Protein AF-A0A9D4R2P4-F1 (afdb_monomer_lite)

Structure (mmCIF, N/CA/C/O backbone):
data_AF-A0A9D4R2P4-F1
#
_entry.id   AF-A0A9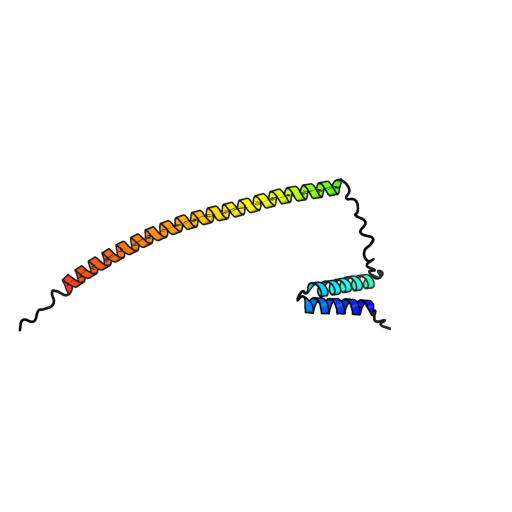D4R2P4-F1
#
loop_
_atom_site.group_PDB
_atom_site.id
_atom_site.type_symbol
_atom_site.label_atom_id
_atom_site.label_alt_id
_atom_site.label_comp_id
_atom_site.label_asym_id
_atom_site.label_entity_id
_atom_site.label_seq_id
_atom_site.pdbx_PDB_ins_code
_atom_site.Cartn_x
_atom_site.Cartn_y
_atom_site.Cartn_z
_atom_site.occupancy
_atom_site.B_iso_or_equiv
_atom_site.auth_seq_id
_atom_site.auth_comp_id
_atom_site.auth_asym_id
_atom_site.auth_atom_id
_atom_site.pdbx_PDB_model_num
ATOM 1 N N . MET A 1 1 ? -27.764 -40.693 35.535 1.00 33.00 1 MET A N 1
ATOM 2 C CA . MET A 1 1 ? -28.908 -40.184 34.754 1.00 33.00 1 MET A CA 1
ATOM 3 C C . MET A 1 1 ? -28.423 -38.973 33.983 1.00 33.00 1 MET A C 1
ATOM 5 O O . MET A 1 1 ? -28.159 -37.955 34.602 1.00 33.00 1 MET A O 1
ATOM 9 N N . TRP A 1 2 ? -28.181 -39.104 32.681 1.00 45.19 2 TRP A N 1
ATOM 10 C CA . TRP A 1 2 ? -27.901 -37.945 31.835 1.00 45.19 2 TRP A CA 1
ATOM 11 C C . TRP A 1 2 ? -29.262 -37.385 31.435 1.00 45.19 2 TRP A C 1
ATOM 13 O O . TRP A 1 2 ? -29.937 -37.969 30.593 1.00 45.19 2 TRP A O 1
ATOM 23 N N . SER A 1 3 ? -29.722 -36.335 32.116 1.00 45.25 3 SER A N 1
ATOM 24 C CA . SER A 1 3 ? -30.847 -35.558 31.601 1.00 45.25 3 SER A CA 1
ATOM 25 C C . SER A 1 3 ? -30.342 -34.845 30.358 1.00 45.25 3 SER A C 1
ATOM 27 O O . SER A 1 3 ? -29.605 -33.870 30.468 1.00 45.25 3 SER A O 1
ATOM 29 N N . SER A 1 4 ? -30.682 -35.374 29.185 1.00 49.84 4 SER A N 1
ATOM 30 C CA . SER A 1 4 ? -30.496 -34.681 27.915 1.00 49.84 4 SER A CA 1
ATOM 31 C C . SER A 1 4 ? -31.220 -33.344 28.006 1.00 49.84 4 SER A C 1
ATOM 33 O O . SER A 1 4 ? -32.450 -33.295 28.067 1.00 49.84 4 SER A O 1
ATOM 35 N N . ASN A 1 5 ? -30.453 -32.263 28.093 1.00 63.47 5 ASN A N 1
ATOM 36 C CA . ASN A 1 5 ? -30.981 -30.913 28.117 1.00 63.47 5 ASN A CA 1
ATOM 37 C C . ASN A 1 5 ? -31.424 -30.569 26.689 1.00 63.47 5 ASN A C 1
ATOM 39 O O . ASN A 1 5 ? -30.676 -29.997 25.900 1.00 63.47 5 ASN A O 1
ATOM 43 N N . THR A 1 6 ? -32.641 -30.978 26.330 1.00 65.62 6 THR A N 1
ATOM 44 C CA . THR A 1 6 ? -33.205 -30.894 24.971 1.00 65.62 6 THR A CA 1
ATOM 45 C C . THR A 1 6 ? -33.139 -29.493 24.358 1.00 65.62 6 THR A C 1
ATOM 47 O O . THR A 1 6 ? -33.113 -29.352 23.138 1.00 65.62 6 THR A O 1
ATOM 50 N N . ALA A 1 7 ? -33.095 -28.447 25.186 1.00 68.69 7 ALA A N 1
ATOM 51 C CA . ALA A 1 7 ? -32.962 -27.066 24.733 1.00 68.69 7 ALA A CA 1
ATOM 52 C C . ALA A 1 7 ? -31.546 -26.723 24.231 1.00 68.69 7 ALA A C 1
ATOM 54 O O . ALA A 1 7 ? -31.398 -25.935 23.294 1.00 68.69 7 ALA A O 1
ATOM 55 N N . GLU A 1 8 ? -30.504 -27.303 24.829 1.00 70.69 8 GLU A N 1
ATOM 56 C CA . GLU A 1 8 ? -29.116 -27.092 24.403 1.00 70.69 8 GLU A CA 1
ATOM 57 C C . GLU A 1 8 ? -28.818 -27.855 23.116 1.00 70.69 8 GLU A C 1
ATOM 59 O O . GLU A 1 8 ? -28.238 -27.286 22.189 1.00 70.69 8 GLU A O 1
ATOM 64 N N . ASP A 1 9 ? -29.336 -29.080 23.011 1.00 77.56 9 ASP A N 1
ATOM 65 C CA . ASP A 1 9 ? -29.274 -29.871 21.782 1.00 77.56 9 ASP A CA 1
ATOM 66 C C . ASP A 1 9 ? -29.969 -29.152 20.617 1.00 77.56 9 ASP A C 1
ATOM 68 O O . ASP A 1 9 ? -29.427 -29.094 19.511 1.00 77.56 9 ASP A O 1
ATOM 72 N N . LEU A 1 10 ? -31.128 -28.526 20.856 1.00 84.00 10 LEU A N 1
ATOM 73 C CA . LEU A 1 10 ? -31.839 -27.765 19.826 1.00 84.00 10 LEU A CA 1
ATOM 74 C C . LEU A 1 10 ? -31.040 -26.538 19.357 1.00 84.00 10 LEU A C 1
ATOM 76 O O . LEU A 1 10 ? -30.970 -26.254 18.161 1.00 84.00 10 LEU A O 1
ATOM 80 N N . ARG A 1 11 ? -30.394 -25.817 20.282 1.00 84.38 11 ARG A N 1
ATOM 81 C CA . ARG A 1 11 ? -29.540 -24.667 19.943 1.00 84.38 11 ARG A CA 1
ATOM 82 C C . ARG A 1 11 ? -28.311 -25.076 19.142 1.00 84.38 11 ARG A C 1
ATOM 84 O O . ARG A 1 11 ? -27.977 -24.405 18.165 1.00 84.38 11 ARG A O 1
ATOM 91 N N . PHE A 1 12 ? -27.665 -26.174 19.523 1.00 88.00 12 PHE A N 1
ATOM 92 C CA . PHE A 1 12 ? -26.523 -26.701 18.787 1.00 88.00 12 PHE A CA 1
ATOM 93 C C . PHE A 1 12 ? -26.926 -27.124 17.368 1.00 88.00 12 PHE A C 1
ATOM 95 O O . PHE A 1 12 ? -26.283 -26.727 16.395 1.00 88.00 12 PHE A O 1
ATOM 102 N N . GLN A 1 13 ? -28.055 -27.825 17.221 1.00 89.44 13 GLN A N 1
ATOM 103 C CA . GLN A 1 13 ? -28.617 -28.174 15.911 1.00 89.44 13 GLN A CA 1
ATOM 104 C C . GLN A 1 13 ? -28.903 -26.929 15.058 1.00 89.44 13 GLN A C 1
ATOM 106 O O . GLN A 1 13 ? -28.577 -26.898 13.871 1.00 89.44 13 GLN A O 1
ATOM 111 N N . GLN A 1 14 ? -29.442 -25.865 15.657 1.00 91.75 14 GLN A N 1
ATOM 112 C CA . GLN A 1 14 ? -29.679 -24.598 14.964 1.00 91.75 14 GLN A CA 1
ATOM 113 C C . GLN A 1 14 ? -28.374 -23.943 14.478 1.00 91.75 14 GLN A C 1
ATOM 115 O O . GLN A 1 14 ? -28.325 -23.400 13.367 1.00 91.75 14 GLN A O 1
ATOM 120 N N . ALA A 1 15 ? -27.307 -23.998 15.280 1.00 91.25 15 ALA A N 1
ATOM 121 C CA . ALA A 1 15 ? -25.991 -23.485 14.906 1.00 91.25 15 ALA A CA 1
ATOM 122 C C . ALA A 1 15 ? -25.387 -24.272 13.731 1.00 91.25 15 ALA A C 1
ATOM 124 O O . ALA A 1 15 ? -24.882 -23.658 12.787 1.00 91.25 15 ALA A O 1
ATOM 125 N N . VAL A 1 16 ? -25.521 -25.604 13.737 1.00 93.06 16 VAL A N 1
ATOM 126 C CA . VAL A 1 16 ? -25.115 -26.482 12.625 1.00 93.06 16 VAL A CA 1
ATOM 127 C C . VAL A 1 16 ? -25.864 -26.120 11.346 1.00 93.06 16 VAL A C 1
ATOM 129 O O . VAL A 1 16 ? -25.235 -25.858 10.322 1.00 93.06 16 VAL A O 1
ATOM 132 N N . LEU A 1 17 ? -27.196 -26.029 11.401 1.00 94.44 17 LEU A N 1
ATOM 133 C CA . LEU A 1 17 ? -28.009 -25.662 10.237 1.00 94.44 17 LEU A CA 1
ATOM 134 C C . LEU A 1 17 ? -27.644 -24.277 9.692 1.00 94.44 17 LEU A C 1
ATOM 136 O O . LEU A 1 17 ? -27.590 -24.077 8.479 1.00 94.44 17 LEU A O 1
ATOM 140 N N . THR A 1 18 ? -27.364 -23.321 10.578 1.00 92.75 18 THR A N 1
ATOM 141 C CA . THR A 1 18 ? -26.957 -21.971 10.177 1.00 92.75 18 THR A CA 1
ATOM 142 C C . THR A 1 18 ? -25.605 -21.994 9.478 1.00 92.75 18 THR A C 1
ATOM 144 O O . THR A 1 18 ? -25.488 -21.421 8.400 1.00 92.75 18 THR A O 1
ATOM 147 N N . SER A 1 19 ? -24.621 -22.697 10.044 1.00 94.69 19 SER A N 1
ATOM 148 C CA . SER A 1 19 ? -23.282 -22.822 9.467 1.00 94.69 19 SER A CA 1
ATOM 149 C C . SER A 1 19 ? -23.307 -23.506 8.099 1.00 94.69 19 SER A C 1
ATOM 151 O O . SER A 1 19 ? -22.709 -23.003 7.153 1.00 94.69 19 SER A O 1
ATOM 153 N N . LEU A 1 20 ? -24.083 -24.587 7.953 1.00 93.38 20 LEU A N 1
ATOM 154 C CA . LEU A 1 20 ? -24.272 -25.268 6.667 1.00 93.38 20 LEU A CA 1
ATOM 155 C C . LEU A 1 20 ? -24.918 -24.359 5.616 1.00 93.38 20 LEU A C 1
ATOM 157 O O . LEU A 1 20 ? -24.566 -24.427 4.442 1.00 93.38 20 LEU A O 1
ATOM 161 N N . ARG A 1 21 ? -25.858 -23.502 6.028 1.00 94.12 21 ARG A N 1
ATOM 162 C CA . ARG A 1 21 ? -26.559 -22.589 5.121 1.00 94.12 21 ARG A CA 1
ATOM 163 C C . ARG A 1 21 ? -25.709 -21.387 4.706 1.00 94.12 21 ARG A C 1
ATOM 165 O O . ARG A 1 21 ? -25.816 -20.957 3.563 1.00 94.12 21 ARG A O 1
ATOM 172 N N . THR A 1 22 ? -24.930 -20.804 5.617 1.00 92.31 22 THR A N 1
ATOM 173 C CA . THR A 1 22 ? -24.160 -19.572 5.353 1.00 92.31 22 THR A CA 1
ATOM 174 C C . THR A 1 22 ? -22.713 -19.834 4.942 1.00 92.31 22 THR A C 1
ATOM 176 O O . THR A 1 22 ? -22.073 -18.940 4.398 1.00 92.31 22 THR A O 1
ATOM 179 N N . GLY A 1 23 ? -22.182 -21.033 5.201 1.00 93.12 23 GLY A N 1
ATOM 180 C CA . GLY A 1 23 ? -20.760 -21.351 5.047 1.00 93.12 23 GLY A CA 1
ATOM 181 C C . GLY A 1 23 ? -19.871 -20.733 6.133 1.00 93.12 23 GLY A C 1
ATOM 182 O O . GLY A 1 23 ? -18.647 -20.821 6.057 1.00 93.12 23 GLY A O 1
ATOM 183 N N . GLU A 1 24 ? -20.457 -20.097 7.150 1.00 92.44 24 GLU A N 1
ATOM 184 C CA . GLU A 1 24 ? -19.712 -19.453 8.229 1.00 92.44 24 GLU A CA 1
ATOM 185 C C . GLU A 1 24 ? -19.520 -20.414 9.403 1.00 92.44 24 GLU A C 1
ATOM 187 O O . GLU A 1 24 ? -20.479 -20.988 9.916 1.00 92.44 24 GLU A O 1
ATOM 192 N N . ILE A 1 25 ? -18.287 -20.549 9.893 1.00 93.44 25 ILE A N 1
ATOM 193 C CA . ILE A 1 25 ? -17.949 -21.410 11.042 1.00 93.44 25 ILE A CA 1
ATOM 194 C C . ILE A 1 25 ? -18.314 -20.779 12.400 1.00 93.44 25 ILE A C 1
ATOM 196 O O . ILE A 1 25 ? -18.425 -21.457 13.421 1.00 93.44 25 ILE A O 1
ATOM 200 N N . MET A 1 26 ? -18.535 -19.463 12.417 1.00 92.81 26 MET A N 1
ATOM 201 C CA . MET A 1 26 ? -18.756 -18.670 13.628 1.00 92.81 26 MET A CA 1
ATOM 202 C C . MET A 1 26 ? -19.906 -19.167 14.533 1.00 92.81 26 MET A C 1
ATOM 204 O O . MET A 1 26 ? -19.726 -19.148 15.752 1.00 92.81 26 MET A O 1
ATOM 208 N N . PRO A 1 27 ? -21.068 -19.626 14.017 1.00 92.44 27 PRO A N 1
ATOM 209 C CA . PRO A 1 27 ? -22.140 -20.159 14.861 1.00 92.44 27 PRO A CA 1
ATOM 210 C C . PRO A 1 27 ? -21.709 -21.374 15.695 1.00 92.44 27 PRO A C 1
ATOM 212 O O . PRO A 1 27 ? -22.090 -21.475 16.857 1.00 92.44 27 PRO A O 1
ATOM 215 N N . LEU A 1 28 ? -20.878 -22.256 15.132 1.00 92.56 28 LEU A N 1
ATOM 216 C CA . LEU A 1 28 ? -20.392 -23.462 15.811 1.00 92.56 28 LEU A CA 1
ATOM 217 C C . LEU A 1 28 ? -19.362 -23.125 16.891 1.00 92.56 28 LEU A C 1
ATOM 219 O O . LEU A 1 28 ? -19.497 -23.568 18.029 1.00 92.56 28 LEU A O 1
ATOM 223 N N . LEU A 1 29 ? -18.398 -22.258 16.565 1.00 94.25 29 LEU A N 1
ATOM 224 C CA . LEU A 1 29 ? -17.389 -21.774 17.517 1.00 94.25 29 LEU A CA 1
ATOM 225 C C . LEU A 1 29 ? -18.014 -21.132 18.760 1.00 94.25 29 LEU A C 1
ATOM 227 O O . LEU A 1 29 ? -17.495 -21.280 19.864 1.00 94.25 29 LEU A O 1
ATOM 231 N N . LYS A 1 30 ? -19.131 -20.414 18.599 1.00 90.88 30 LYS A N 1
ATOM 232 C CA . LYS A 1 30 ? -19.839 -19.800 19.729 1.00 90.88 30 LYS A CA 1
ATOM 233 C C . LYS A 1 30 ? -20.419 -20.840 20.683 1.00 90.88 30 LYS A C 1
ATOM 235 O O . LYS A 1 30 ? -20.301 -20.662 21.895 1.00 90.88 30 LYS A O 1
ATOM 240 N N . GLU A 1 31 ? -21.021 -21.904 20.161 1.00 90.81 31 GLU A N 1
ATOM 241 C CA . GLU A 1 31 ? -21.576 -22.971 20.999 1.00 90.81 31 GLU A CA 1
ATOM 242 C C . GLU A 1 31 ? -20.461 -23.815 21.645 1.00 90.81 31 GLU A C 1
ATOM 244 O O . GLU A 1 31 ? -20.534 -24.087 22.843 1.00 90.81 31 GLU A O 1
ATOM 249 N N . GLU A 1 32 ? -19.367 -24.117 20.932 1.00 91.50 32 GLU A N 1
ATOM 250 C CA . GLU A 1 32 ? -18.192 -24.784 21.525 1.00 91.50 32 GLU A CA 1
ATOM 251 C C . GLU A 1 32 ? -17.565 -23.967 22.660 1.00 91.50 32 GLU A C 1
ATOM 253 O O . GLU A 1 32 ? -17.256 -24.497 23.731 1.00 91.50 32 GLU A O 1
ATOM 258 N N . LEU A 1 33 ? -17.399 -22.657 22.453 1.00 92.62 33 LEU A N 1
ATOM 259 C CA . LEU A 1 33 ? -16.853 -21.761 23.466 1.00 92.62 33 LEU A CA 1
ATOM 260 C C . LEU A 1 33 ? -17.767 -21.700 24.693 1.00 92.62 33 LEU A C 1
ATOM 262 O O . LEU A 1 33 ? -17.284 -21.760 25.827 1.00 92.62 33 LEU A O 1
ATOM 266 N N . LYS A 1 34 ? -19.083 -21.609 24.476 1.00 88.38 34 LYS A N 1
ATOM 267 C CA . LYS A 1 34 ? -20.079 -21.625 25.550 1.00 88.38 34 LYS A CA 1
ATOM 268 C C . LYS A 1 34 ? -19.972 -22.914 26.365 1.00 88.38 34 LYS A C 1
ATOM 270 O O . LYS A 1 34 ? -19.890 -22.837 27.591 1.00 88.38 34 LYS A O 1
ATOM 275 N N . TYR A 1 35 ? -19.905 -24.065 25.698 1.00 88.88 35 TYR A N 1
ATOM 276 C CA . TYR A 1 35 ? -19.739 -25.360 26.353 1.00 88.88 35 TYR A CA 1
ATOM 277 C C . TYR A 1 35 ? -18.440 -25.419 27.165 1.00 88.88 35 TYR A C 1
ATOM 279 O O . TYR A 1 35 ? -18.473 -25.734 28.351 1.00 88.88 35 TYR A O 1
ATOM 287 N N . CYS A 1 36 ? -17.307 -25.008 26.586 1.00 91.94 36 CYS A N 1
ATOM 288 C CA . CYS A 1 36 ? -16.018 -24.968 27.286 1.00 91.94 36 CYS A CA 1
ATOM 289 C C . CYS A 1 36 ? -16.065 -24.130 28.571 1.00 91.94 36 CYS A C 1
ATOM 291 O O . CYS A 1 36 ? -15.552 -24.543 29.616 1.00 91.94 36 CYS A O 1
ATOM 293 N N . ILE A 1 37 ? -16.678 -22.946 28.505 1.00 91.12 37 ILE A N 1
ATOM 294 C CA . ILE A 1 37 ? -16.842 -22.063 29.664 1.00 91.12 37 ILE A CA 1
ATOM 295 C C . ILE A 1 37 ? -17.719 -22.742 30.718 1.00 91.12 37 ILE A C 1
ATOM 297 O O . ILE A 1 37 ? -17.362 -22.763 31.896 1.00 91.12 37 ILE A O 1
ATOM 301 N N . GLN A 1 38 ? -18.841 -23.317 30.295 1.00 88.50 38 GLN A N 1
ATOM 302 C CA . GLN A 1 38 ? -19.803 -23.973 31.168 1.00 88.50 38 GLN A CA 1
ATOM 303 C C . GLN A 1 38 ? -19.188 -25.186 31.884 1.00 88.50 38 GLN A C 1
ATOM 305 O O . GLN A 1 38 ? -19.265 -25.278 33.110 1.00 88.50 38 GLN A O 1
ATOM 310 N N . SER A 1 39 ? -18.479 -26.056 31.160 1.00 89.25 39 SER A N 1
ATOM 311 C CA . SER A 1 39 ? -17.767 -27.199 31.740 1.00 89.25 39 SER A CA 1
ATOM 312 C C . SER A 1 39 ? -16.722 -26.763 32.767 1.00 89.25 39 SER A C 1
ATOM 314 O O . SER A 1 39 ? -16.633 -27.353 33.843 1.00 89.25 39 SER A O 1
ATOM 316 N N . ARG A 1 40 ? -15.959 -25.698 32.478 1.00 92.19 40 ARG A N 1
ATOM 317 C CA . ARG A 1 40 ? -14.972 -25.161 33.427 1.00 92.19 40 ARG A CA 1
ATOM 318 C C . ARG A 1 40 ? -15.639 -24.627 34.697 1.00 92.19 40 ARG A C 1
ATOM 320 O O . ARG A 1 40 ? -15.154 -24.896 35.790 1.00 92.19 40 ARG A O 1
ATOM 327 N N . ARG A 1 41 ? -16.756 -23.905 34.575 1.00 90.69 41 ARG A N 1
ATOM 328 C CA . ARG A 1 41 ? -17.494 -23.374 35.735 1.00 90.69 41 ARG A CA 1
ATOM 329 C C . ARG A 1 41 ? -18.013 -24.488 36.636 1.00 90.69 41 ARG A C 1
ATOM 331 O O . ARG A 1 41 ? -17.807 -24.414 37.843 1.00 90.69 41 ARG A O 1
ATOM 338 N N . LEU A 1 42 ? -18.624 -25.517 36.052 1.00 88.38 42 LEU A N 1
ATOM 339 C CA . LEU A 1 42 ? -19.134 -26.661 36.808 1.00 88.38 42 LEU A CA 1
ATOM 340 C C . LEU A 1 42 ? -18.008 -27.418 37.521 1.00 88.38 42 LEU A C 1
ATOM 342 O O . LEU A 1 42 ? -18.166 -27.791 38.680 1.00 88.38 42 LEU A O 1
ATOM 346 N N . TYR A 1 43 ? -16.854 -27.586 36.868 1.00 91.50 43 TYR A N 1
ATOM 347 C CA . TYR A 1 43 ? -15.668 -28.181 37.492 1.00 91.50 43 TYR A CA 1
ATOM 348 C C . TYR A 1 43 ? -15.175 -27.375 38.705 1.00 91.50 43 TYR A C 1
ATOM 350 O O . TYR A 1 43 ? -14.774 -27.941 39.717 1.00 91.50 43 TYR A O 1
ATOM 358 N N . GLU A 1 44 ? -15.258 -26.047 38.635 1.00 93.69 44 GLU A N 1
ATOM 359 C CA . GLU A 1 44 ? -14.941 -25.137 39.742 1.00 93.69 44 GLU A CA 1
ATOM 360 C C . GLU A 1 44 ? -16.056 -25.058 40.809 1.00 93.69 44 GLU A C 1
ATOM 362 O O . GLU A 1 44 ? -15.968 -24.241 41.725 1.00 93.69 44 GLU A O 1
ATOM 367 N N . GLY A 1 45 ? -17.120 -25.865 40.693 1.00 90.19 45 GLY A N 1
ATOM 368 C CA . GLY A 1 45 ? -18.266 -25.871 41.609 1.00 90.19 45 GLY A CA 1
ATOM 369 C C . GLY A 1 45 ? -19.187 -24.654 41.474 1.00 90.19 45 GLY A C 1
ATOM 370 O O . GLY A 1 45 ? -20.011 -24.400 42.351 1.00 90.19 45 GLY A O 1
ATOM 371 N N . LYS A 1 46 ? -19.047 -23.874 40.397 1.00 87.69 46 LYS A N 1
ATOM 372 C CA . LYS A 1 46 ? -19.892 -22.709 40.113 1.00 87.69 46 LYS A CA 1
ATOM 373 C C . LYS A 1 46 ? -21.177 -23.150 39.418 1.00 87.69 46 LYS A C 1
ATOM 375 O O . LYS A 1 46 ? -21.184 -24.106 38.648 1.00 87.69 46 LYS A O 1
ATOM 380 N N . THR A 1 47 ? -22.252 -22.405 39.650 1.00 83.88 47 THR A N 1
ATOM 381 C CA . THR A 1 47 ? -23.552 -22.644 39.014 1.00 83.88 47 THR A CA 1
ATOM 382 C C . THR A 1 47 ? -23.488 -22.452 37.499 1.00 83.88 47 THR A C 1
ATOM 384 O O . THR A 1 47 ? -22.648 -21.714 36.967 1.00 83.88 47 THR A O 1
ATOM 387 N N . GLU A 1 48 ? -24.423 -23.101 36.810 1.00 80.69 48 GLU A N 1
ATOM 388 C CA . GLU A 1 48 ? -24.614 -22.977 35.374 1.00 80.69 48 GLU A CA 1
ATOM 389 C C . GLU A 1 48 ? -24.781 -21.526 34.914 1.00 80.69 48 GLU A C 1
ATOM 391 O O . GLU A 1 48 ? -25.367 -20.679 35.592 1.00 80.69 48 GLU A O 1
ATOM 396 N N . LEU A 1 49 ? -24.180 -21.224 33.764 1.00 75.12 49 LEU A N 1
ATOM 397 C CA . LEU A 1 49 ? -24.240 -19.924 33.126 1.00 75.12 49 LEU A CA 1
ATOM 398 C C . LEU A 1 49 ? -25.638 -19.709 32.536 1.00 75.12 49 LEU A C 1
ATOM 400 O O . LEU A 1 49 ? -25.895 -20.004 31.370 1.00 75.12 49 LEU A O 1
ATOM 404 N N . VAL A 1 50 ? -26.528 -19.147 33.348 1.00 73.81 50 VAL A N 1
ATOM 405 C CA . VAL A 1 50 ? -27.808 -18.620 32.878 1.00 73.81 50 VAL A CA 1
ATOM 406 C C . VAL A 1 50 ? -27.533 -17.296 32.169 1.00 73.81 50 VAL A C 1
ATOM 408 O O . VAL A 1 50 ? -27.227 -16.285 32.797 1.00 73.81 50 VAL A O 1
ATOM 411 N N . LEU A 1 51 ? -27.578 -17.316 30.838 1.00 66.69 51 LEU A N 1
ATOM 412 C CA . LEU A 1 51 ? -27.586 -16.099 30.034 1.00 66.69 51 LEU A CA 1
ATOM 413 C C . LEU A 1 51 ? -29.001 -15.523 30.106 1.00 66.69 51 LEU A C 1
ATOM 415 O O . LEU A 1 51 ? -29.888 -15.995 29.399 1.00 66.69 51 LEU A O 1
ATOM 419 N N . GLU A 1 52 ? -29.222 -14.549 30.987 1.00 62.03 52 GLU A N 1
ATOM 420 C CA . GLU A 1 52 ? -30.458 -13.764 30.991 1.00 62.03 52 GLU A CA 1
ATOM 421 C C . GLU A 1 52 ? -30.621 -13.098 29.617 1.00 62.03 52 GLU A C 1
ATOM 423 O O . GLU A 1 52 ? -29.807 -12.272 29.200 1.00 62.03 52 GLU A O 1
ATOM 428 N N . THR A 1 53 ? -31.643 -13.511 28.871 1.00 58.88 53 THR A N 1
ATOM 429 C CA . THR A 1 53 ? -31.954 -12.969 27.549 1.00 58.88 53 THR A CA 1
ATOM 430 C C . THR A 1 53 ? -32.564 -11.569 27.661 1.00 58.88 53 THR A C 1
ATOM 432 O O . THR A 1 53 ? -33.681 -11.410 28.135 1.00 58.88 53 THR A O 1
ATOM 435 N N . GLU A 1 54 ? -31.807 -10.584 27.170 1.00 57.84 54 GLU A N 1
ATOM 436 C CA . GLU A 1 54 ? -32.249 -9.385 26.430 1.00 57.84 54 GLU A CA 1
ATOM 437 C C . GLU A 1 54 ? -33.128 -8.305 27.090 1.00 57.84 54 GLU A C 1
ATOM 439 O O . GLU A 1 54 ? -33.784 -7.560 26.368 1.00 57.84 54 GLU A O 1
ATOM 444 N N . GLU A 1 55 ? -33.076 -8.080 28.407 1.00 53.75 55 GLU A N 1
ATOM 445 C CA . GLU A 1 55 ? -33.644 -6.826 28.970 1.00 53.75 55 GLU A CA 1
ATOM 446 C C . GLU A 1 55 ? -32.725 -6.048 29.920 1.00 53.75 55 GLU A C 1
ATOM 448 O O . GLU A 1 55 ? -33.017 -4.902 30.266 1.00 53.75 55 GLU A O 1
ATOM 453 N N . ASN A 1 56 ? -31.574 -6.605 30.306 1.00 47.28 56 ASN A N 1
ATOM 454 C CA . ASN A 1 56 ? -30.718 -5.985 31.322 1.00 47.28 56 ASN A CA 1
ATOM 455 C C . ASN A 1 56 ? -29.483 -5.259 30.782 1.00 47.28 56 ASN A C 1
ATOM 457 O O . ASN A 1 56 ? -28.658 -4.787 31.566 1.00 47.28 56 ASN A O 1
ATOM 461 N N . HIS A 1 57 ? -29.388 -5.049 29.466 1.00 53.38 57 HIS A N 1
ATOM 462 C CA . HIS A 1 57 ? -28.454 -4.067 28.901 1.00 53.38 57 HIS A CA 1
ATOM 463 C C . HIS A 1 57 ? -28.997 -2.655 29.139 1.00 53.38 57 HIS A C 1
ATOM 465 O O . HIS A 1 57 ? -29.160 -1.868 28.208 1.00 53.38 57 HIS A O 1
ATOM 471 N N . LYS A 1 58 ? -29.326 -2.316 30.390 1.00 52.91 58 LYS A N 1
ATOM 472 C CA . LYS A 1 58 ? -29.498 -0.919 30.758 1.00 52.91 58 LYS A CA 1
ATOM 473 C C . LYS A 1 58 ? -28.188 -0.259 30.398 1.00 52.91 58 LYS A C 1
ATOM 475 O O . LYS A 1 58 ? -27.154 -0.597 30.969 1.00 52.91 58 LYS A O 1
ATOM 480 N N . THR A 1 59 ? -28.261 0.611 29.398 1.00 54.50 59 THR A N 1
ATOM 481 C CA . THR A 1 59 ? -27.254 1.581 29.011 1.00 54.50 59 THR A CA 1
ATOM 482 C C . THR A 1 59 ? -26.616 2.084 30.289 1.00 54.50 59 THR A C 1
ATOM 484 O O . THR A 1 59 ? -27.206 2.887 31.007 1.00 54.50 59 THR A O 1
ATOM 487 N N . GLN A 1 60 ? -25.467 1.516 30.647 1.00 56.75 60 GLN A N 1
ATOM 488 C CA . GLN A 1 60 ? -24.734 1.976 31.803 1.00 56.75 60 GLN A CA 1
ATOM 489 C C . GLN A 1 60 ? -24.303 3.374 31.395 1.00 56.75 60 GLN A C 1
ATOM 491 O O . GLN A 1 60 ? -23.460 3.508 30.508 1.00 56.75 60 GLN A O 1
ATOM 496 N N . GLU A 1 61 ? -24.994 4.391 31.918 1.00 61.31 61 GLU A N 1
ATOM 497 C CA . GLU A 1 61 ? -24.716 5.787 31.614 1.00 61.31 61 GLU A CA 1
ATOM 498 C C . GLU A 1 61 ? -23.217 5.976 31.798 1.00 61.31 61 GLU A C 1
ATOM 500 O O . GLU A 1 61 ? -22.679 5.815 32.898 1.00 61.31 61 GLU A O 1
ATOM 505 N N . LEU A 1 62 ? -22.522 6.171 30.675 1.00 60.41 62 LEU A N 1
ATOM 506 C CA . LEU A 1 62 ? -21.078 6.284 30.676 1.00 60.41 62 LEU A CA 1
ATOM 507 C C . LEU A 1 62 ? -20.764 7.468 31.577 1.00 60.41 62 LEU A C 1
ATOM 509 O O . LEU A 1 62 ? -21.146 8.602 31.279 1.00 60.41 62 LEU A O 1
ATOM 513 N N . ARG A 1 63 ? -20.091 7.191 32.697 1.00 67.44 63 ARG A N 1
ATOM 514 C CA . ARG A 1 63 ? -19.557 8.226 33.580 1.00 67.44 63 ARG A CA 1
ATOM 515 C C . ARG A 1 63 ? -18.829 9.239 32.697 1.00 67.44 63 ARG A C 1
ATOM 517 O O . ARG A 1 63 ? -18.161 8.842 31.745 1.00 67.44 63 ARG A O 1
ATOM 524 N N . THR A 1 64 ? -18.946 10.526 32.989 1.00 72.62 64 THR A N 1
ATOM 525 C CA . THR A 1 64 ? -18.351 11.609 32.181 1.00 72.62 64 THR A CA 1
ATOM 526 C C . THR A 1 64 ? -16.881 11.347 31.805 1.00 72.62 64 THR A C 1
ATOM 528 O O . THR A 1 64 ? -16.472 11.595 30.674 1.00 72.62 64 THR A O 1
ATOM 531 N N . GLU A 1 65 ? -16.117 10.718 32.700 1.00 73.12 65 GLU A N 1
ATOM 532 C CA . GLU A 1 65 ? -14.736 10.263 32.480 1.00 73.12 65 GLU A CA 1
ATOM 533 C C . GLU A 1 65 ? -14.567 9.244 31.329 1.00 73.12 65 GLU A C 1
ATOM 535 O O . GLU A 1 65 ? -13.574 9.279 30.596 1.00 73.12 65 GLU A O 1
ATOM 540 N N . GLU A 1 66 ? -15.518 8.325 31.153 1.00 79.62 66 GLU A N 1
ATOM 541 C CA . GLU A 1 66 ? -15.522 7.336 30.070 1.00 79.62 66 GLU A CA 1
ATOM 542 C C . GLU A 1 66 ? -15.845 7.993 28.720 1.00 79.62 66 GLU A C 1
ATOM 544 O O . GLU A 1 66 ? -15.199 7.680 27.716 1.00 79.62 66 GLU A O 1
ATOM 549 N N . LEU A 1 67 ? -16.760 8.971 28.693 1.00 84.31 67 LEU A N 1
ATOM 550 C CA . LEU A 1 67 ? -17.059 9.759 27.489 1.00 84.31 67 LEU A CA 1
ATOM 551 C C . LEU A 1 67 ? -15.826 10.535 27.007 1.00 84.31 67 LEU A C 1
ATOM 553 O O . LEU A 1 67 ? -15.474 10.468 25.829 1.00 84.31 67 LEU A O 1
ATOM 557 N N . GLU A 1 68 ? -15.090 11.172 27.920 1.00 88.12 68 GLU A N 1
ATOM 558 C CA . GLU A 1 68 ? -13.845 11.860 27.567 1.00 88.12 68 GLU A CA 1
ATOM 559 C C . GLU A 1 68 ? -12.774 10.911 27.015 1.00 88.12 68 GLU A C 1
ATOM 561 O O . GLU A 1 68 ? -12.044 11.255 26.081 1.00 88.12 68 GLU A O 1
ATOM 566 N N . LYS A 1 69 ? -12.637 9.702 27.582 1.00 90.12 69 LYS A N 1
ATOM 567 C CA . LYS A 1 69 ? -11.708 8.692 27.046 1.00 90.12 69 LYS A CA 1
ATOM 568 C C . LYS A 1 69 ? -12.105 8.288 25.630 1.00 90.12 69 LYS A C 1
ATOM 570 O O . LYS A 1 69 ? -11.223 8.155 24.780 1.00 90.12 69 LYS A O 1
ATOM 575 N N . ILE A 1 70 ? -13.396 8.105 25.369 1.00 90.19 70 ILE A N 1
ATOM 576 C CA . ILE A 1 70 ? -13.907 7.764 24.039 1.00 90.19 70 ILE A CA 1
ATOM 577 C C . ILE A 1 70 ? -13.583 8.880 23.045 1.00 90.19 70 ILE A C 1
ATOM 579 O O . ILE A 1 70 ? -13.032 8.594 21.980 1.00 90.19 70 ILE A O 1
ATOM 583 N N . ASP A 1 71 ? -13.836 10.137 23.395 1.00 93.25 71 ASP A N 1
ATOM 584 C CA . ASP A 1 71 ? -13.573 11.265 22.500 1.00 93.25 71 ASP A CA 1
ATOM 585 C C . ASP A 1 71 ? -12.076 11.472 22.253 1.00 93.25 71 ASP A C 1
ATOM 587 O O . ASP A 1 71 ? -11.660 11.656 21.104 1.00 93.25 71 ASP A 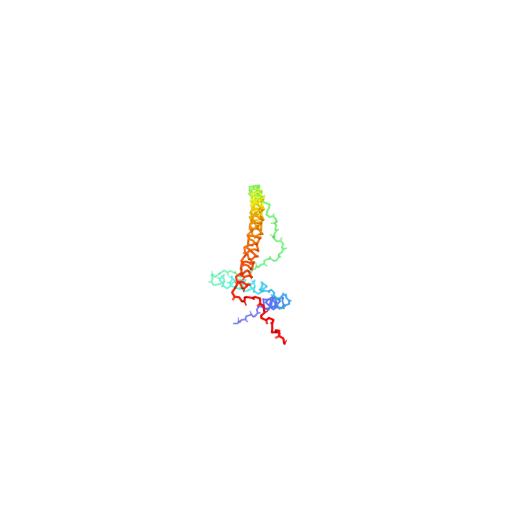O 1
ATOM 591 N N . ARG A 1 72 ? -11.231 11.300 23.280 1.00 95.19 72 ARG A N 1
ATOM 592 C CA . ARG A 1 72 ? -9.767 11.271 23.111 1.00 95.19 72 ARG A CA 1
ATOM 593 C C . ARG A 1 72 ? -9.332 10.171 22.140 1.00 95.19 72 ARG A C 1
ATOM 595 O O . ARG A 1 72 ? -8.510 10.426 21.258 1.00 95.19 72 ARG A O 1
ATOM 602 N N . ARG A 1 73 ? -9.889 8.959 22.257 1.00 96.44 73 ARG A N 1
ATOM 603 C CA . ARG A 1 73 ? -9.571 7.836 21.355 1.00 96.44 73 ARG A CA 1
ATOM 604 C C . ARG A 1 73 ? -10.043 8.102 19.927 1.00 96.44 73 ARG A C 1
ATOM 606 O O . ARG A 1 73 ? -9.285 7.841 18.993 1.00 96.44 73 ARG A O 1
ATOM 613 N N . L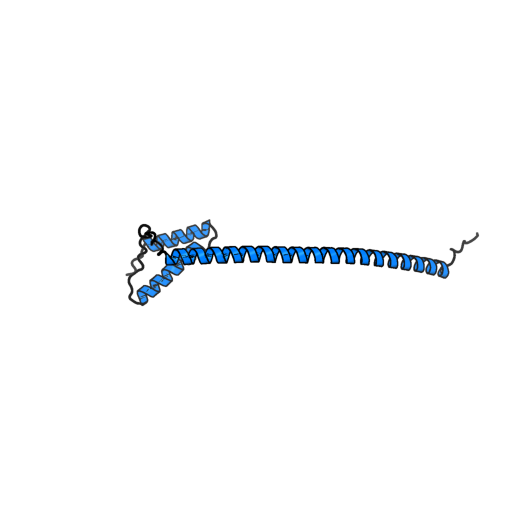YS A 1 74 ? -11.247 8.650 19.744 1.00 96.81 74 LYS A N 1
ATOM 614 C CA . LYS A 1 74 ? -11.772 9.038 18.424 1.00 96.81 74 LYS A CA 1
ATOM 615 C C . LYS A 1 74 ? -10.884 10.085 17.764 1.00 96.81 74 LYS A C 1
ATOM 617 O O . LYS A 1 74 ? -10.520 9.920 16.604 1.00 96.81 74 LYS A O 1
ATOM 622 N N . GLU A 1 75 ? -10.478 11.115 18.502 1.00 96.81 75 GLU A N 1
ATOM 623 C CA . GLU A 1 75 ? -9.622 12.173 17.967 1.00 96.81 75 GLU A CA 1
ATOM 624 C C . GLU A 1 75 ? -8.229 11.650 17.591 1.00 96.81 75 GLU A C 1
ATOM 626 O O . GLU A 1 75 ? -7.710 11.957 16.515 1.00 96.81 75 GLU A O 1
ATOM 631 N N . GLN A 1 76 ? -7.635 10.802 18.433 1.00 97.81 76 GLN A N 1
ATOM 632 C CA . GLN A 1 76 ? -6.364 10.146 18.121 1.00 97.81 76 GLN A CA 1
ATOM 633 C C . GLN A 1 76 ? -6.476 9.258 16.880 1.00 97.81 76 GLN A C 1
ATOM 635 O O . GLN A 1 76 ? -5.620 9.331 15.997 1.00 97.81 76 GLN A O 1
ATOM 640 N N . ASN A 1 77 ? -7.541 8.461 16.770 1.00 97.69 77 ASN A N 1
ATOM 641 C CA . ASN A 1 77 ? -7.772 7.614 15.605 1.00 97.69 77 ASN A CA 1
ATOM 642 C C . ASN A 1 77 ? -8.011 8.445 14.336 1.00 97.69 77 ASN A C 1
ATOM 644 O O . ASN A 1 77 ? -7.461 8.119 13.285 1.00 97.69 77 ASN A O 1
ATOM 648 N N . ARG A 1 78 ? -8.742 9.563 14.436 1.00 98.00 78 ARG A N 1
ATOM 649 C CA . ARG A 1 78 ? -8.946 10.512 13.334 1.00 98.00 78 ARG A CA 1
ATOM 650 C C . ARG A 1 78 ? -7.610 11.047 12.820 1.00 98.00 78 ARG A C 1
ATOM 652 O O . ARG A 1 78 ? -7.344 10.981 11.619 1.00 98.00 78 ARG A O 1
ATOM 659 N N . ARG A 1 79 ? -6.736 11.507 13.723 1.00 97.88 79 ARG A N 1
ATOM 660 C CA . ARG A 1 79 ? -5.388 11.994 13.377 1.00 97.88 79 ARG A CA 1
ATOM 661 C C . ARG A 1 79 ? -4.515 10.893 12.782 1.00 97.88 79 ARG A C 1
ATOM 663 O O . ARG A 1 79 ? -3.862 11.118 11.765 1.00 97.88 79 ARG A O 1
ATOM 670 N N . ALA A 1 80 ? -4.513 9.707 13.386 1.00 98.12 80 ALA A N 1
ATOM 671 C CA . ALA A 1 80 ? -3.742 8.566 12.904 1.00 98.12 80 ALA A CA 1
ATOM 672 C C . ALA A 1 80 ? -4.196 8.134 11.502 1.00 98.12 80 ALA A C 1
ATOM 674 O O . ALA A 1 80 ? -3.359 7.947 10.621 1.00 98.12 80 ALA A O 1
ATOM 675 N N . SER A 1 81 ? -5.507 8.070 11.267 1.00 97.62 81 SER A N 1
ATOM 676 C CA . SER A 1 81 ? -6.101 7.728 9.972 1.00 97.62 81 SER A CA 1
ATOM 677 C C . SER A 1 81 ? -5.755 8.755 8.896 1.00 97.62 81 SER A C 1
ATOM 679 O O . SER A 1 81 ? -5.350 8.377 7.797 1.00 97.62 81 SER A O 1
ATOM 681 N N . ALA A 1 82 ? -5.845 10.054 9.204 1.00 98.25 82 ALA A N 1
ATOM 682 C CA . ALA A 1 82 ? -5.434 11.110 8.279 1.00 98.25 82 ALA A CA 1
ATOM 683 C C . ALA A 1 82 ? -3.936 11.015 7.944 1.00 98.25 82 ALA A C 1
ATOM 685 O O . ALA A 1 82 ? -3.554 11.049 6.775 1.00 98.25 82 ALA A O 1
ATOM 686 N N . LYS A 1 83 ? -3.085 10.809 8.957 1.00 98.25 83 LYS A N 1
ATOM 687 C CA . LYS A 1 83 ? -1.638 10.638 8.775 1.00 98.25 83 LYS A CA 1
ATOM 688 C C . LYS A 1 83 ? -1.309 9.410 7.927 1.00 98.25 83 LYS A C 1
ATOM 690 O O . LYS A 1 83 ? -0.447 9.496 7.058 1.00 98.25 83 LYS A O 1
ATOM 695 N N . PHE A 1 84 ? -1.989 8.289 8.159 1.00 98.31 84 PHE A N 1
ATOM 696 C CA . PHE A 1 84 ? -1.821 7.066 7.378 1.00 98.31 84 PHE A CA 1
ATOM 697 C C . PHE A 1 84 ? -2.193 7.288 5.910 1.00 98.31 84 PHE A C 1
ATOM 699 O O . PHE A 1 84 ? -1.391 6.989 5.028 1.00 98.31 84 PHE A O 1
ATOM 706 N N . ARG A 1 85 ? -3.362 7.884 5.643 1.00 98.12 85 ARG A N 1
ATOM 707 C CA . ARG A 1 85 ? -3.806 8.198 4.276 1.00 98.12 85 ARG A CA 1
ATOM 708 C C . ARG A 1 85 ? -2.831 9.135 3.562 1.00 98.12 85 ARG A C 1
ATOM 710 O O . ARG A 1 85 ? -2.469 8.868 2.422 1.00 98.12 85 ARG A O 1
ATOM 717 N N . ASN A 1 86 ? -2.358 10.180 4.241 1.00 98.00 86 ASN A N 1
ATOM 718 C CA . ASN A 1 86 ? -1.395 11.121 3.665 1.00 98.00 86 ASN A CA 1
ATOM 719 C C . ASN A 1 86 ? -0.047 10.458 3.360 1.00 98.00 86 ASN A C 1
ATOM 721 O O . ASN A 1 86 ? 0.508 10.688 2.291 1.00 98.00 86 ASN A O 1
ATOM 725 N N . ARG A 1 87 ? 0.459 9.603 4.259 1.00 98.06 87 ARG A N 1
ATOM 726 C CA . ARG A 1 87 ? 1.678 8.817 4.007 1.00 98.06 87 ARG A CA 1
ATOM 727 C C . ARG A 1 87 ? 1.510 7.911 2.798 1.00 98.06 87 ARG A C 1
ATOM 729 O O . ARG A 1 87 ? 2.347 7.943 1.908 1.00 98.06 87 ARG A O 1
ATOM 736 N N . LYS A 1 88 ? 0.395 7.180 2.729 1.00 98.06 88 LYS A N 1
ATOM 737 C CA . LYS A 1 88 ? 0.127 6.274 1.612 1.00 98.06 88 LYS A CA 1
ATOM 738 C C . LYS A 1 88 ? 0.040 7.014 0.279 1.00 98.06 88 LYS A C 1
ATOM 740 O O . LYS A 1 88 ? 0.538 6.514 -0.723 1.00 98.06 88 LYS A O 1
ATOM 745 N N . LYS A 1 89 ? -0.567 8.204 0.278 1.00 98.25 89 LYS A N 1
ATOM 746 C CA . LYS A 1 89 ? -0.608 9.077 -0.896 1.00 98.25 89 LYS A CA 1
ATOM 747 C C . LYS A 1 89 ? 0.796 9.534 -1.304 1.00 98.25 89 LYS A C 1
ATOM 749 O O . LYS A 1 89 ? 1.149 9.374 -2.460 1.00 98.25 89 LYS A O 1
ATOM 754 N N . SER A 1 90 ? 1.604 10.024 -0.362 1.00 97.81 90 SER A N 1
ATOM 755 C CA . SER A 1 90 ? 2.984 10.448 -0.642 1.00 97.81 90 SER A CA 1
ATOM 756 C C . SER A 1 90 ? 3.836 9.309 -1.203 1.00 97.81 90 SER A C 1
ATOM 758 O O . SER A 1 90 ? 4.528 9.503 -2.192 1.00 97.81 90 SER A O 1
ATOM 760 N N . GLU A 1 91 ? 3.751 8.112 -0.616 1.00 98.12 91 GLU A N 1
ATOM 761 C CA . GLU A 1 91 ? 4.454 6.922 -1.114 1.00 98.12 91 GLU A CA 1
ATOM 762 C C . GLU A 1 91 ? 4.055 6.587 -2.556 1.00 98.12 91 GLU A C 1
ATOM 764 O O . GLU A 1 91 ? 4.908 6.252 -3.375 1.00 98.12 91 GLU A O 1
ATOM 769 N N . LEU A 1 92 ? 2.760 6.680 -2.874 1.00 98.12 92 LEU A N 1
ATOM 770 C CA . LEU A 1 92 ? 2.261 6.445 -4.226 1.00 98.12 92 LEU A CA 1
ATOM 771 C C . LEU A 1 92 ? 2.755 7.518 -5.205 1.00 98.12 92 LEU A C 1
ATOM 773 O O . LEU A 1 92 ? 3.174 7.181 -6.312 1.00 98.12 92 LEU A O 1
ATOM 777 N N . ASP A 1 93 ? 2.731 8.787 -4.800 1.00 98.19 93 ASP A N 1
ATOM 778 C CA . ASP A 1 93 ? 3.201 9.905 -5.618 1.00 98.19 93 ASP A CA 1
ATOM 779 C C . ASP A 1 93 ? 4.706 9.764 -5.920 1.00 98.19 93 ASP A C 1
ATOM 781 O O . ASP A 1 93 ? 5.137 9.947 -7.059 1.00 98.19 93 ASP A O 1
ATOM 785 N N . ASP A 1 94 ? 5.512 9.379 -4.928 1.00 98.12 94 ASP A N 1
ATOM 786 C CA . ASP A 1 94 ? 6.957 9.175 -5.088 1.00 98.12 94 ASP A CA 1
ATOM 787 C C . ASP A 1 94 ? 7.278 7.951 -5.954 1.00 98.12 94 ASP A C 1
ATOM 789 O O . ASP A 1 94 ? 8.167 8.003 -6.814 1.00 98.12 94 ASP A O 1
ATOM 793 N N . LEU A 1 95 ? 6.518 6.863 -5.796 1.00 98.12 95 LEU A N 1
ATOM 794 C CA . LEU A 1 95 ? 6.630 5.691 -6.661 1.00 98.12 95 LEU A CA 1
ATOM 795 C C . LEU A 1 95 ? 6.273 6.036 -8.113 1.00 98.12 95 LEU A C 1
ATOM 797 O O . LEU A 1 95 ? 7.003 5.655 -9.025 1.00 98.12 95 LEU A O 1
ATOM 801 N N . THR A 1 96 ? 5.207 6.811 -8.325 1.00 98.12 96 THR A N 1
ATOM 802 C CA . THR A 1 96 ? 4.766 7.244 -9.661 1.00 98.12 96 THR A CA 1
ATOM 803 C C . THR A 1 96 ? 5.846 8.075 -10.352 1.00 98.12 96 THR A C 1
ATOM 805 O O . THR A 1 96 ? 6.246 7.749 -11.469 1.00 98.12 96 THR A O 1
ATOM 808 N N . LYS A 1 97 ? 6.414 9.072 -9.661 1.00 98.12 97 LYS A N 1
ATOM 809 C CA . LYS A 1 97 ? 7.541 9.867 -10.183 1.00 98.12 97 LYS A CA 1
ATOM 810 C C . LYS A 1 97 ? 8.737 8.990 -10.544 1.00 98.12 97 LYS A C 1
ATOM 812 O O . LYS A 1 97 ? 9.370 9.194 -11.577 1.00 98.12 97 LYS A O 1
ATOM 817 N N . THR A 1 98 ? 9.052 8.008 -9.702 1.00 98.00 98 THR A N 1
ATOM 818 C CA . THR A 1 98 ? 10.163 7.083 -9.955 1.00 98.00 98 THR A CA 1
ATOM 819 C C . THR A 1 98 ? 9.900 6.244 -11.207 1.00 98.00 98 THR A C 1
ATOM 821 O O . THR A 1 98 ? 10.787 6.113 -12.050 1.00 98.00 98 THR A O 1
ATOM 824 N N . CYS A 1 99 ? 8.678 5.732 -11.379 1.00 98.00 99 CYS A N 1
ATOM 825 C CA . CYS A 1 99 ? 8.275 5.019 -12.589 1.00 98.00 99 CYS A CA 1
ATOM 826 C C . CYS A 1 99 ? 8.416 5.895 -13.838 1.00 98.00 99 CYS A C 1
ATOM 828 O O . CYS A 1 99 ? 9.001 5.443 -14.818 1.00 98.00 99 CYS A O 1
ATOM 830 N N . GLU A 1 100 ? 7.959 7.147 -13.798 1.00 98.25 100 GLU A N 1
ATOM 831 C CA . GLU A 1 100 ? 8.082 8.076 -14.929 1.00 98.25 100 GLU A CA 1
ATOM 832 C C . GLU A 1 100 ? 9.542 8.354 -15.308 1.00 98.25 100 GLU A C 1
ATOM 834 O O . GLU A 1 100 ? 9.880 8.414 -16.492 1.00 98.25 100 GLU A O 1
ATOM 839 N N . VAL A 1 101 ? 10.424 8.528 -14.317 1.00 98.25 101 VAL A N 1
ATOM 840 C CA . VAL A 1 101 ? 11.862 8.724 -14.556 1.00 98.25 101 VAL A CA 1
ATOM 841 C C . VAL A 1 101 ? 12.479 7.479 -15.192 1.00 98.25 101 VAL A C 1
ATOM 843 O O . VAL A 1 101 ? 13.223 7.591 -16.166 1.00 98.25 101 VAL A O 1
ATOM 846 N N . LEU A 1 102 ? 12.158 6.291 -14.675 1.00 98.31 102 LEU A N 1
ATOM 847 C CA . LEU A 1 102 ? 12.666 5.032 -15.220 1.00 98.31 102 LEU A CA 1
ATOM 848 C C . LEU A 1 102 ? 12.145 4.765 -16.634 1.00 98.31 102 LEU A C 1
ATOM 850 O O . LEU A 1 102 ? 12.910 4.309 -17.477 1.00 98.31 102 LEU A O 1
ATOM 854 N N . GLN A 1 103 ? 10.880 5.082 -16.915 1.00 98.19 103 GLN A N 1
ATOM 855 C CA . GLN A 1 103 ? 10.296 4.953 -18.251 1.00 98.19 103 GLN A CA 1
ATOM 856 C C . GLN A 1 103 ? 10.987 5.870 -19.260 1.00 98.19 103 GLN A C 1
ATOM 858 O O . GLN A 1 103 ? 11.359 5.404 -20.334 1.00 98.19 103 GLN A O 1
ATOM 863 N N . ARG A 1 104 ? 11.226 7.139 -18.898 1.00 98.12 104 ARG A N 1
ATOM 864 C CA . ARG A 1 104 ? 11.986 8.075 -19.740 1.00 98.12 104 ARG A CA 1
ATOM 865 C C . ARG A 1 104 ? 13.388 7.555 -20.035 1.00 98.12 104 ARG A C 1
ATOM 867 O O . ARG A 1 104 ? 13.772 7.465 -21.194 1.00 98.12 104 ARG A O 1
ATOM 874 N N . LYS A 1 105 ? 14.111 7.123 -19.001 1.00 98.25 105 LYS A N 1
ATOM 875 C CA . LYS A 1 105 ? 15.463 6.577 -19.162 1.00 98.25 105 LYS A CA 1
ATOM 876 C C . LYS A 1 105 ? 15.484 5.302 -20.009 1.00 98.25 105 LYS A C 1
ATOM 878 O O . LYS A 1 105 ? 16.420 5.087 -20.767 1.00 98.25 105 LYS A O 1
ATOM 883 N N . ASN A 1 106 ? 14.469 4.449 -19.883 1.00 98.25 106 ASN A N 1
ATOM 884 C CA . ASN A 1 106 ? 14.352 3.249 -20.705 1.00 98.25 106 ASN A CA 1
ATOM 885 C C . ASN A 1 106 ? 14.134 3.609 -22.182 1.00 98.25 106 ASN A C 1
ATOM 887 O O . ASN A 1 106 ? 14.841 3.082 -23.031 1.00 98.25 106 ASN A O 1
ATOM 891 N N . ALA A 1 107 ? 13.242 4.559 -22.477 1.00 98.31 107 ALA A N 1
ATOM 892 C CA . ALA A 1 107 ? 13.032 5.042 -23.842 1.00 98.31 107 ALA A CA 1
ATOM 893 C C . ALA A 1 107 ? 14.322 5.625 -24.448 1.00 98.31 107 ALA A C 1
ATOM 895 O O . ALA A 1 107 ? 14.709 5.249 -25.550 1.00 98.31 107 ALA A O 1
ATOM 896 N N . GLU A 1 108 ? 15.049 6.457 -23.694 1.00 98.38 108 GLU A N 1
ATOM 897 C CA . GLU A 1 108 ? 16.348 6.995 -24.125 1.00 98.38 108 GLU A CA 1
ATOM 898 C C . GLU A 1 108 ? 17.367 5.885 -24.431 1.00 98.38 108 GLU A C 1
ATOM 900 O O . GLU A 1 108 ? 18.069 5.935 -25.440 1.00 98.38 108 GLU A O 1
ATOM 905 N N . LEU A 1 109 ? 17.450 4.862 -23.575 1.00 98.38 109 LEU A N 1
ATOM 906 C CA . LEU A 1 109 ? 18.353 3.730 -23.783 1.00 98.38 109 LEU A CA 1
ATOM 907 C C . LEU A 1 109 ? 17.945 2.882 -24.991 1.00 98.38 109 LEU A C 1
ATOM 909 O O . LEU A 1 109 ? 18.819 2.441 -25.732 1.00 98.38 109 LEU A O 1
ATOM 913 N N . GLN A 1 110 ? 16.648 2.672 -25.212 1.00 98.38 110 GLN A N 1
ATOM 914 C CA . GLN A 1 110 ? 16.137 1.959 -26.383 1.00 98.38 110 GLN A CA 1
ATOM 915 C C . GLN A 1 110 ? 16.484 2.691 -27.682 1.00 98.38 110 GLN A C 1
ATOM 917 O O . GLN A 1 110 ? 16.949 2.052 -28.624 1.00 98.38 110 GLN A O 1
ATOM 922 N N . ASP A 1 111 ? 16.356 4.018 -27.709 1.00 98.31 111 ASP A N 1
ATOM 923 C CA . ASP A 1 111 ? 16.765 4.832 -28.857 1.00 98.31 111 ASP A CA 1
ATOM 924 C C . ASP A 1 111 ? 18.271 4.727 -29.126 1.00 98.31 111 ASP A C 1
ATOM 926 O O . ASP A 1 111 ? 18.701 4.661 -30.279 1.00 98.31 111 ASP A O 1
ATOM 930 N N . ILE A 1 112 ? 19.092 4.707 -28.070 1.00 98.19 112 ILE A N 1
ATOM 931 C CA . ILE A 1 112 ? 20.544 4.528 -28.197 1.00 98.19 112 ILE A CA 1
ATOM 932 C C . ILE A 1 112 ? 20.865 3.143 -28.757 1.00 98.19 112 ILE A C 1
ATOM 934 O O . ILE A 1 112 ? 21.676 3.041 -29.675 1.00 98.19 112 ILE A O 1
ATOM 938 N N . VAL A 1 113 ? 20.224 2.091 -28.241 1.00 98.31 113 VAL A N 1
ATOM 939 C CA . VAL A 1 113 ? 20.397 0.728 -28.759 1.00 98.31 113 VAL A CA 1
ATOM 940 C C . VAL A 1 113 ? 20.035 0.691 -30.239 1.00 98.31 113 VAL A C 1
ATOM 942 O O . VAL A 1 113 ? 20.882 0.318 -31.040 1.00 98.31 113 VAL A O 1
ATOM 945 N N . ALA A 1 114 ? 18.855 1.177 -30.625 1.00 98.1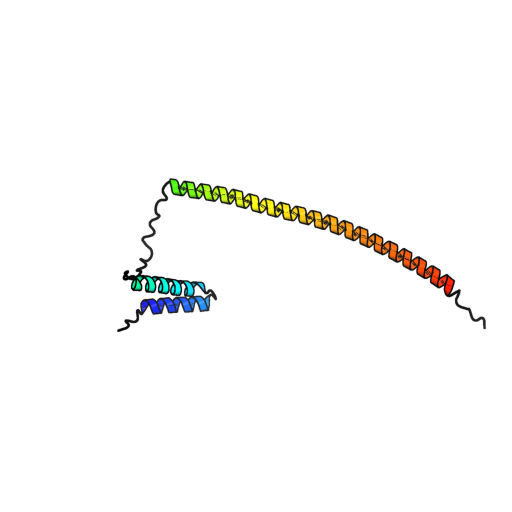9 114 ALA A N 1
ATOM 946 C CA . ALA A 1 114 ? 18.414 1.171 -32.018 1.00 98.19 114 ALA A CA 1
ATOM 947 C C . ALA A 1 114 ? 19.391 1.900 -32.960 1.00 98.19 114 ALA A C 1
ATOM 949 O O . ALA A 1 114 ? 19.671 1.419 -34.058 1.00 98.19 114 ALA A O 1
ATOM 950 N N . LYS A 1 115 ? 19.954 3.038 -32.529 1.00 98.12 115 LYS A N 1
ATOM 951 C CA . LYS A 1 115 ? 20.980 3.765 -33.299 1.00 98.12 115 LYS A CA 1
ATOM 952 C C . LYS A 1 115 ? 22.250 2.941 -33.479 1.00 98.12 115 LYS A C 1
ATOM 954 O O . LYS A 1 115 ? 22.720 2.794 -34.603 1.00 98.12 115 LYS A O 1
ATOM 959 N N . LEU A 1 116 ? 22.774 2.378 -32.392 1.00 98.06 116 LEU A N 1
ATOM 960 C CA . LEU A 1 116 ? 23.986 1.557 -32.432 1.00 98.06 116 LEU A CA 1
ATOM 961 C C . LEU A 1 116 ? 23.788 0.298 -33.279 1.00 98.06 116 LEU A C 1
ATOM 963 O O . LEU A 1 116 ? 24.700 -0.115 -33.988 1.00 98.06 116 LEU A O 1
ATOM 967 N N . GLU A 1 117 ? 22.601 -0.302 -33.233 1.00 98.00 117 GLU A N 1
ATOM 968 C CA . GLU A 1 117 ? 22.250 -1.446 -34.068 1.00 98.00 117 GLU A CA 1
ATOM 969 C C . GLU A 1 117 ? 22.224 -1.087 -35.556 1.00 98.00 117 GLU A C 1
ATOM 971 O O . GLU A 1 117 ? 22.800 -1.819 -36.359 1.00 98.00 117 GLU A O 1
ATOM 976 N N . ALA A 1 118 ? 21.647 0.060 -35.920 1.00 97.56 118 ALA A N 1
ATOM 977 C CA . ALA A 1 118 ? 21.640 0.543 -37.299 1.00 97.56 118 ALA A CA 1
ATOM 978 C C . ALA A 1 118 ? 23.053 0.876 -37.814 1.00 97.56 118 ALA A C 1
ATOM 980 O O . ALA A 1 118 ? 23.396 0.547 -38.953 1.00 97.56 118 ALA A O 1
ATOM 981 N N . GLU A 1 119 ? 23.895 1.498 -36.984 1.00 97.62 119 GLU A N 1
ATOM 982 C CA . GLU A 1 119 ? 25.304 1.765 -37.306 1.00 97.62 119 GLU A CA 1
ATOM 983 C C . GLU A 1 119 ? 26.076 0.458 -37.524 1.00 97.62 119 GLU A C 1
ATOM 985 O O . GLU A 1 119 ? 26.762 0.290 -38.534 1.00 97.62 119 GLU A O 1
ATOM 990 N N . ARG A 1 120 ? 25.907 -0.499 -36.607 1.00 97.69 120 ARG A N 1
ATOM 991 C CA . ARG A 1 120 ? 26.484 -1.846 -36.669 1.00 97.69 120 ARG A CA 1
ATOM 992 C C . ARG A 1 120 ? 26.087 -2.552 -37.963 1.00 97.69 120 ARG A C 1
ATOM 994 O O . ARG A 1 120 ? 26.963 -3.048 -38.669 1.00 97.69 120 ARG A O 1
ATOM 1001 N N . ASP A 1 121 ? 24.808 -2.537 -38.320 1.00 96.75 121 ASP A N 1
ATOM 1002 C CA . ASP A 1 121 ? 24.299 -3.173 -39.541 1.00 96.75 121 ASP A CA 1
ATOM 1003 C C . ASP A 1 121 ? 24.825 -2.493 -40.814 1.00 96.75 121 ASP A C 1
ATOM 1005 O O . ASP A 1 121 ? 25.191 -3.174 -41.774 1.00 96.75 121 ASP A O 1
ATOM 1009 N N . THR A 1 122 ? 24.941 -1.162 -40.804 1.00 96.56 122 THR A N 1
ATOM 1010 C CA . THR A 1 122 ? 25.533 -0.391 -41.910 1.00 96.56 122 THR A CA 1
ATOM 1011 C C . THR A 1 122 ? 26.987 -0.799 -42.140 1.00 96.56 122 THR A C 1
ATOM 1013 O O . THR A 1 122 ? 27.375 -1.112 -43.267 1.00 96.56 122 THR A O 1
ATOM 1016 N N . ILE A 1 123 ? 27.782 -0.873 -41.069 1.00 95.50 123 ILE A N 1
ATOM 1017 C CA . ILE A 1 123 ? 29.187 -1.292 -41.138 1.00 95.50 123 ILE A CA 1
ATOM 1018 C C . ILE A 1 123 ? 29.293 -2.739 -41.631 1.00 95.50 123 ILE A C 1
ATOM 1020 O O . ILE A 1 123 ? 30.102 -3.030 -42.513 1.00 95.50 123 ILE A O 1
ATOM 1024 N N . TYR A 1 124 ? 28.467 -3.655 -41.116 1.00 95.06 124 TYR A N 1
ATOM 1025 C CA . TYR A 1 124 ? 28.456 -5.041 -41.593 1.00 95.06 124 TYR A CA 1
ATOM 1026 C C . TYR A 1 124 ? 28.132 -5.131 -43.085 1.00 95.06 124 TYR A C 1
ATOM 1028 O O . TYR A 1 124 ? 28.807 -5.869 -43.803 1.00 95.06 124 TYR A O 1
ATOM 1036 N N . ALA A 1 125 ? 27.151 -4.369 -43.572 1.00 92.38 125 ALA A N 1
ATOM 1037 C CA . ALA A 1 125 ? 26.805 -4.342 -44.989 1.00 92.38 125 ALA A CA 1
ATOM 1038 C C . ALA A 1 125 ? 27.972 -3.842 -45.859 1.00 92.38 125 ALA A C 1
ATOM 1040 O O . ALA A 1 125 ? 28.258 -4.427 -46.908 1.00 92.38 125 ALA A O 1
ATOM 1041 N N . GLU A 1 126 ? 28.692 -2.807 -45.418 1.00 91.88 126 GLU A N 1
ATOM 1042 C CA . GLU A 1 126 ? 29.887 -2.318 -46.113 1.00 91.88 126 GLU A CA 1
ATOM 1043 C C . GLU A 1 126 ? 31.016 -3.352 -46.136 1.00 91.88 126 GLU A C 1
ATOM 1045 O O . GLU A 1 126 ? 31.616 -3.577 -47.190 1.00 91.88 126 GLU A O 1
ATOM 1050 N N . VAL A 1 127 ? 31.277 -4.015 -45.007 1.00 91.19 127 VAL A N 1
ATOM 1051 C CA . VAL A 1 127 ? 32.283 -5.081 -44.903 1.00 91.19 127 VAL A CA 1
ATOM 1052 C C . VAL A 1 127 ? 31.935 -6.246 -45.828 1.00 91.19 127 VAL A C 1
ATOM 1054 O O . VAL A 1 127 ? 32.795 -6.711 -46.574 1.00 91.19 127 VAL A O 1
ATOM 1057 N N . VAL A 1 128 ? 30.674 -6.685 -45.845 1.00 90.69 128 VAL A N 1
ATOM 1058 C CA . VAL A 1 128 ? 30.201 -7.744 -46.750 1.00 90.69 128 VAL A CA 1
ATOM 1059 C C . VAL A 1 128 ? 30.388 -7.332 -48.209 1.00 90.69 128 VAL A C 1
ATOM 1061 O O . VAL A 1 128 ? 30.905 -8.123 -48.994 1.00 90.69 128 VAL A O 1
ATOM 1064 N N . ARG A 1 129 ? 30.044 -6.091 -48.577 1.00 88.00 129 ARG A N 1
ATOM 1065 C CA . ARG A 1 129 ? 30.255 -5.568 -49.937 1.00 88.00 129 ARG A CA 1
ATOM 1066 C C . ARG A 1 129 ? 31.731 -5.608 -50.347 1.00 88.00 129 ARG A C 1
ATOM 1068 O O . ARG A 1 129 ? 32.030 -5.958 -51.485 1.00 88.00 129 ARG A O 1
ATOM 1075 N N . ILE A 1 130 ? 32.642 -5.245 -49.442 1.00 89.06 130 ILE A N 1
ATOM 1076 C CA . ILE A 1 130 ? 34.091 -5.258 -49.700 1.00 89.06 130 ILE A CA 1
ATOM 1077 C C . ILE A 1 130 ? 34.609 -6.694 -49.852 1.00 89.06 130 ILE A C 1
ATOM 1079 O O . ILE A 1 130 ? 35.376 -6.967 -50.771 1.00 89.06 130 ILE A O 1
ATOM 1083 N N . LEU A 1 131 ? 34.192 -7.608 -48.971 1.00 87.62 131 LEU A N 1
ATOM 1084 C CA . LEU A 1 131 ? 34.698 -8.984 -48.941 1.00 87.62 131 LEU A CA 1
ATOM 1085 C C . LEU A 1 131 ? 34.112 -9.879 -50.041 1.00 87.62 131 LEU A C 1
ATOM 1087 O O . LEU A 1 131 ? 34.807 -10.767 -50.524 1.00 87.62 131 LEU A O 1
ATOM 1091 N N . MET A 1 132 ? 32.852 -9.667 -50.435 1.00 80.88 132 MET A N 1
ATOM 1092 C CA . MET A 1 132 ? 32.154 -10.529 -51.400 1.00 80.88 132 MET A CA 1
ATOM 1093 C C . MET A 1 132 ? 32.299 -10.065 -52.859 1.00 80.88 132 MET A C 1
ATOM 1095 O O . MET A 1 132 ? 31.994 -10.843 -53.760 1.00 80.88 132 MET A O 1
ATOM 1099 N N . GLY A 1 133 ? 32.788 -8.839 -53.102 1.00 66.12 133 GLY A N 1
ATOM 1100 C CA . GLY A 1 133 ? 32.960 -8.266 -54.444 1.00 66.12 133 GLY A 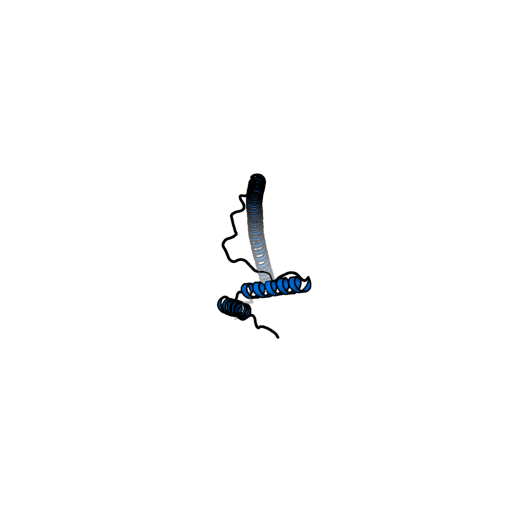CA 1
ATOM 1101 C C . GLY A 1 133 ? 31.643 -8.091 -55.229 1.00 66.12 133 GLY A C 1
ATOM 1102 O O . GLY A 1 133 ? 30.587 -8.567 -54.806 1.00 66.12 133 GLY A O 1
ATOM 1103 N N . PRO A 1 134 ? 31.643 -7.376 -56.373 1.00 66.38 134 PRO A N 1
ATOM 1104 C CA . PRO A 1 134 ? 30.480 -7.361 -57.258 1.00 66.38 134 PRO A CA 1
ATOM 1105 C C . PRO A 1 134 ? 30.204 -8.787 -57.766 1.00 66.38 134 PRO A C 1
ATOM 1107 O O . PRO A 1 134 ? 31.163 -9.509 -58.052 1.00 66.38 134 PRO A O 1
ATOM 1110 N N . PRO A 1 135 ? 28.929 -9.211 -57.899 1.00 61.00 135 PRO A N 1
ATOM 1111 C CA . PRO A 1 135 ? 28.611 -10.528 -58.436 1.00 61.00 135 PRO A CA 1
ATOM 1112 C C . PRO A 1 135 ? 29.291 -10.668 -59.797 1.00 61.00 135 PRO A C 1
ATOM 1114 O O . PRO A 1 135 ? 29.052 -9.849 -60.685 1.00 61.00 135 PRO A O 1
ATOM 1117 N N . CYS A 1 136 ? 30.173 -11.667 -59.931 1.00 56.22 136 CYS A N 1
ATOM 1118 C CA . CYS A 1 136 ? 30.825 -11.996 -61.193 1.00 56.22 136 CYS A CA 1
ATOM 1119 C C . CYS A 1 136 ? 29.745 -12.150 -62.262 1.00 56.22 136 CYS A C 1
ATOM 1121 O O . CYS A 1 136 ? 29.028 -13.151 -62.296 1.00 56.22 136 CYS A O 1
ATOM 1123 N N . VAL A 1 137 ? 29.610 -11.140 -63.118 1.00 56.31 137 VAL A N 1
ATOM 1124 C CA . VAL A 1 137 ? 28.756 -11.225 -64.292 1.00 56.31 137 VAL A CA 1
ATOM 1125 C C . VAL A 1 137 ? 29.491 -12.165 -65.237 1.00 56.31 137 VAL A C 1
ATOM 1127 O O . VAL A 1 137 ? 30.504 -11.794 -65.827 1.00 56.31 137 VAL A O 1
ATOM 1130 N N . LEU A 1 138 ? 29.041 -13.419 -65.303 1.00 51.62 138 LEU A N 1
ATOM 1131 C CA . LEU A 1 138 ? 29.463 -14.355 -66.337 1.00 51.62 138 LEU A CA 1
ATOM 1132 C C . LEU A 1 138 ? 28.993 -13.776 -67.674 1.00 51.62 138 LEU A C 1
ATOM 1134 O O . LEU A 1 138 ? 27.829 -13.911 -68.044 1.00 51.62 138 LEU A O 1
ATOM 1138 N N . VAL A 1 139 ? 29.889 -13.063 -68.351 1.00 51.69 139 VAL A N 1
ATOM 1139 C CA . VAL A 1 139 ? 29.696 -12.657 -69.742 1.00 51.69 139 VAL A CA 1
ATOM 1140 C C . VAL A 1 139 ? 29.774 -13.935 -70.578 1.00 51.69 139 VAL A C 1
ATOM 1142 O O . VAL A 1 139 ? 30.790 -14.631 -70.532 1.00 51.69 139 VAL A O 1
ATOM 1145 N N . GLN A 1 140 ? 28.659 -14.268 -71.236 1.00 50.25 140 GLN A N 1
ATOM 1146 C CA . GLN A 1 140 ? 28.524 -15.389 -72.174 1.00 50.25 140 GLN A CA 1
ATOM 1147 C C . GLN A 1 140 ? 29.313 -15.151 -73.460 1.00 50.25 140 GLN A C 1
ATOM 1149 O O . GLN A 1 140 ? 29.375 -13.980 -73.901 1.00 50.25 140 GLN A O 1
#

Radius of gyration: 39.65 Å; chains: 1; bounding box: 68×52×114 Å

Sequence (140 aa):
MWSSNTAEDLRFQQAVLTSLRTGEIMPLLKEELKYCIQSRRLYEGKTELVLETEENHKTQELRTEELEKIDRRKEQNRRASAKFRNRKKSELDDLTKTCEVLQRKNAELQDIVAKLEAERDTIYAEVVRILMGPPCVLVQ

pLDDT: mean 85.61, std 16.03, range [33.0, 98.38]

Organism: Dreissena polymorpha (NCBI:txid45954)

InterPro domains:
  IPR000837 AP-1 transcription factor [PTHR23351] (26-121)
  IPR004827 Basic-leucine zipper domain [PF00170] (69-122)
  IPR004827 Basic-leucine zipper domain [PS00036] (72-87)
  IPR004827 Basic-leucine zipper domain [PS50217] (67-130)
  IPR004827 Basic-leucine zipper domain [SM00338] (65-129)
  IPR046347 Basic-leucine zipper domain superfamily [SSF57959] (70-121)

Foldseek 3Di:
DPPPPVVLVVQLVVLVVVCVVPVDCVSNVVS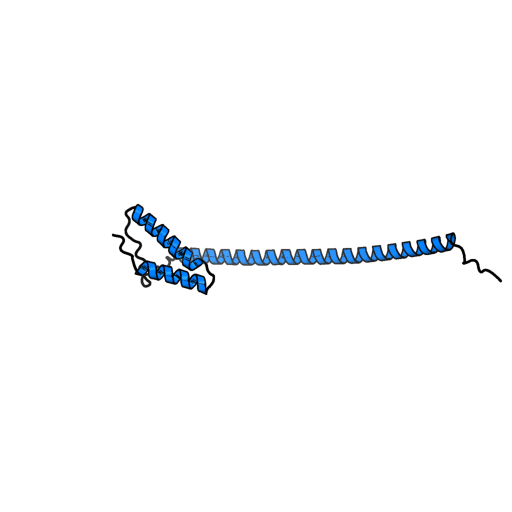VVLVVVQVVCVVVVHDGDDPDPDDPPPVPPQDPVNVVVVVVVVVVVVVVVVVVVVVVVVVVVVVVVVVVVVVVVVVVVVVVVVVVVVVVVVVVVVVCCVVVDDPPPPDD

Secondary structure (DSSP, 8-state):
-----HHHHHHHHHHHHHHHHH--SHHHHHHHHHHHHHHHHHHTTPPP-----SS--------HHHHHHHHHHHHHHHHHHHHHHHHHHHHHHHHHHHHHHHHHHHHHHHHHHHHHHHHHHHHHHHHHHHHH-S------